Protein AF-A0AAW6QW49-F1 (afdb_monomer_lite)

Organism: NCBI:txid332186

pLDDT: mean 89.59, std 8.0, range [62.66, 97.56]

Structure (mmCIF, N/CA/C/O backbone):
data_AF-A0AAW6QW49-F1
#
_entry.id   AF-A0AAW6QW49-F1
#
loop_
_atom_site.group_PDB
_atom_site.id
_atom_site.type_symbol
_atom_site.label_atom_id
_atom_site.label_alt_id
_atom_site.label_comp_id
_atom_site.label_asym_id
_atom_site.label_entity_id
_atom_site.label_seq_id
_atom_site.pdbx_PDB_ins_code
_atom_site.Cartn_x
_atom_site.Cartn_y
_atom_site.Cartn_z
_atom_site.occupancy
_atom_site.B_iso_or_equiv
_atom_site.auth_seq_id
_atom_site.auth_comp_id
_atom_site.auth_asym_id
_atom_site.auth_atom_id
_atom_site.pdbx_PDB_model_num
ATOM 1 N N . MET A 1 1 ? -10.002 -11.684 16.684 1.00 64.94 1 MET A N 1
ATOM 2 C CA . MET A 1 1 ? -9.230 -12.384 15.604 1.00 64.94 1 MET A CA 1
ATOM 3 C C . MET A 1 1 ? -9.626 -12.005 14.163 1.00 64.94 1 MET A C 1
ATOM 5 O O . MET A 1 1 ? -8.749 -11.607 13.409 1.00 64.94 1 MET A O 1
ATOM 9 N N . LYS A 1 2 ? -10.907 -12.068 13.757 1.00 81.00 2 LYS A N 1
ATOM 10 C CA . LYS A 1 2 ? -11.344 -11.816 12.358 1.00 81.00 2 LYS A CA 1
ATOM 11 C C . LYS A 1 2 ? -10.889 -10.463 11.777 1.00 81.00 2 LYS A C 1
ATOM 13 O O . LYS A 1 2 ? -10.323 -10.415 10.695 1.00 81.00 2 LYS A O 1
ATOM 18 N N . PHE A 1 3 ? -11.032 -9.371 12.530 1.00 85.75 3 PHE A N 1
ATOM 19 C CA . PHE A 1 3 ? -10.637 -8.032 12.061 1.00 85.75 3 PHE A CA 1
ATOM 20 C C . PHE A 1 3 ? -9.123 -7.837 11.928 1.00 85.75 3 PHE A C 1
ATOM 22 O O . PHE A 1 3 ? -8.679 -7.006 11.148 1.00 85.75 3 PHE A O 1
ATOM 29 N N . LYS A 1 4 ? -8.318 -8.620 12.656 1.00 86.06 4 LYS A N 1
ATOM 30 C CA . LYS A 1 4 ? -6.857 -8.628 12.504 1.00 86.06 4 LYS A CA 1
ATOM 31 C C . LYS A 1 4 ? -6.442 -9.268 11.173 1.00 86.06 4 LYS A C 1
ATOM 33 O O . LYS A 1 4 ? -5.532 -8.762 10.527 1.00 86.06 4 LYS A O 1
ATOM 38 N N . LEU A 1 5 ? -7.154 -10.312 10.737 1.00 90.94 5 LEU A N 1
ATOM 39 C CA . LEU A 1 5 ? -6.952 -10.920 9.417 1.00 90.94 5 LEU A CA 1
ATOM 40 C C . LEU A 1 5 ? -7.294 -9.942 8.288 1.00 90.94 5 LEU A C 1
ATOM 42 O O . LEU A 1 5 ? -6.528 -9.839 7.342 1.00 90.94 5 LEU A O 1
ATOM 46 N N . ILE A 1 6 ? -8.381 -9.172 8.413 1.00 94.00 6 ILE A N 1
ATOM 47 C CA . ILE A 1 6 ? -8.762 -8.152 7.416 1.00 94.00 6 ILE A CA 1
ATOM 48 C C . ILE A 1 6 ? -7.653 -7.099 7.238 1.00 94.00 6 ILE A C 1
ATOM 50 O O . ILE A 1 6 ? -7.321 -6.726 6.114 1.00 94.00 6 ILE A O 1
ATOM 54 N N . VAL A 1 7 ? -7.025 -6.663 8.333 1.00 95.50 7 VAL A N 1
ATOM 55 C CA . VAL A 1 7 ? -5.883 -5.734 8.270 1.00 95.50 7 VAL A CA 1
ATOM 56 C C . VAL A 1 7 ? -4.688 -6.382 7.562 1.00 95.50 7 VAL A C 1
ATOM 58 O O . VAL A 1 7 ? -4.072 -5.752 6.711 1.00 95.50 7 VAL A O 1
ATOM 61 N N . GLY A 1 8 ? -4.392 -7.653 7.851 1.00 95.44 8 GLY A N 1
ATOM 62 C CA . GLY A 1 8 ? -3.335 -8.391 7.151 1.00 95.44 8 GLY A CA 1
ATOM 63 C C . GLY A 1 8 ? -3.600 -8.539 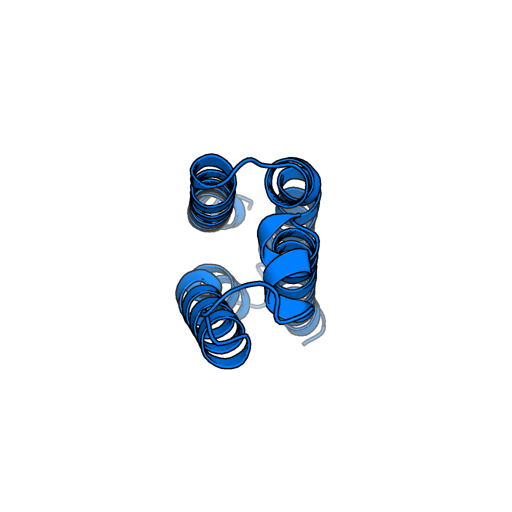5.649 1.00 95.44 8 GLY A C 1
ATOM 64 O O . GLY A 1 8 ? -2.728 -8.249 4.835 1.00 95.44 8 GLY A O 1
ATOM 65 N N . PHE A 1 9 ? -4.819 -8.924 5.264 1.00 96.25 9 PHE A N 1
ATOM 66 C CA . PHE A 1 9 ? -5.194 -9.072 3.856 1.00 96.25 9 PHE A CA 1
ATOM 67 C C . PHE A 1 9 ? -5.234 -7.740 3.107 1.00 96.25 9 PHE A C 1
ATOM 69 O O . PHE A 1 9 ? -4.840 -7.705 1.948 1.00 96.25 9 PHE A O 1
ATOM 76 N N . SER A 1 10 ? -5.652 -6.641 3.743 1.00 97.38 10 SER A N 1
ATOM 77 C CA . SER A 1 10 ? -5.601 -5.319 3.101 1.00 97.38 10 SER A CA 1
ATOM 78 C C . SER A 1 10 ? -4.171 -4.840 2.863 1.00 97.38 10 SER A C 1
ATOM 80 O O . SER A 1 10 ? -3.913 -4.251 1.816 1.00 97.38 10 SER A O 1
ATOM 82 N N . TYR A 1 11 ? -3.236 -5.134 3.774 1.00 97.38 11 TYR A N 1
ATOM 83 C CA . TYR A 1 11 ? -1.811 -4.881 3.549 1.00 97.38 11 TYR A CA 1
ATOM 84 C C . TYR A 1 11 ? -1.312 -5.664 2.333 1.00 97.38 11 TYR A C 1
ATOM 86 O O . TYR A 1 11 ? -0.834 -5.066 1.373 1.00 97.38 11 TYR A O 1
ATOM 94 N N . LEU A 1 12 ? -1.497 -6.989 2.335 1.00 96.81 12 LEU A N 1
ATOM 95 C CA . LEU A 1 12 ? -1.049 -7.848 1.236 1.00 96.81 12 LEU A CA 1
ATOM 96 C C . LEU A 1 12 ? -1.698 -7.464 -0.096 1.00 96.81 12 LEU A C 1
ATOM 98 O O . LEU A 1 12 ? -1.004 -7.356 -1.098 1.00 96.81 12 LEU A O 1
ATOM 102 N N . GLY A 1 13 ? -3.006 -7.202 -0.108 1.00 96.62 13 GLY A N 1
ATOM 103 C CA . GLY A 1 13 ? -3.728 -6.781 -1.307 1.00 96.62 13 GLY A CA 1
ATOM 104 C C . GLY A 1 13 ? -3.229 -5.443 -1.849 1.00 96.62 13 GLY A C 1
ATOM 105 O O . GLY A 1 13 ? -3.059 -5.295 -3.053 1.00 96.62 13 GLY A O 1
ATOM 106 N N . SER A 1 14 ? -2.922 -4.493 -0.966 1.00 96.75 14 SER A N 1
ATOM 107 C CA . SER A 1 14 ? -2.357 -3.200 -1.354 1.00 96.75 14 SER A CA 1
ATOM 108 C C . SER A 1 14 ? -0.951 -3.328 -1.938 1.00 96.75 14 SER A C 1
ATOM 110 O O . SER A 1 14 ? -0.651 -2.705 -2.953 1.00 96.75 14 SER A O 1
ATOM 112 N N . VAL A 1 15 ? -0.100 -4.158 -1.326 1.00 96.25 15 VAL A N 1
ATOM 113 C CA . VAL A 1 15 ? 1.233 -4.478 -1.856 1.00 96.25 15 VAL A CA 1
ATOM 114 C C . VAL A 1 15 ? 1.090 -5.138 -3.228 1.00 96.25 15 VAL A C 1
ATOM 116 O O . VAL A 1 15 ? 1.642 -4.653 -4.205 1.00 96.25 15 VAL A O 1
ATOM 119 N N . VAL A 1 16 ? 0.265 -6.174 -3.364 1.00 95.88 16 VAL A N 1
ATOM 120 C CA . VAL A 1 16 ? 0.066 -6.844 -4.658 1.00 95.88 16 VAL A CA 1
ATOM 121 C C . VAL A 1 16 ? -0.447 -5.878 -5.731 1.00 95.88 16 VAL A C 1
ATOM 123 O O . VAL A 1 16 ? 0.062 -5.912 -6.844 1.00 95.88 16 VAL A O 1
ATOM 126 N N . LEU A 1 17 ? -1.393 -4.987 -5.417 1.00 96.00 17 LEU A N 1
ATOM 127 C CA . LEU A 1 17 ? -1.926 -4.017 -6.382 1.00 96.00 17 LEU A CA 1
ATOM 128 C C . LEU A 1 17 ? -0.878 -3.002 -6.847 1.00 96.00 17 LEU A C 1
ATOM 130 O O . LEU A 1 17 ? -0.745 -2.773 -8.047 1.00 96.00 17 LEU A O 1
ATOM 134 N N . ILE A 1 18 ? -0.131 -2.399 -5.920 1.00 95.69 18 ILE A N 1
ATOM 135 C CA . ILE A 1 18 ? 0.898 -1.410 -6.268 1.00 95.69 18 ILE A CA 1
ATOM 136 C C . ILE A 1 18 ? 2.081 -2.07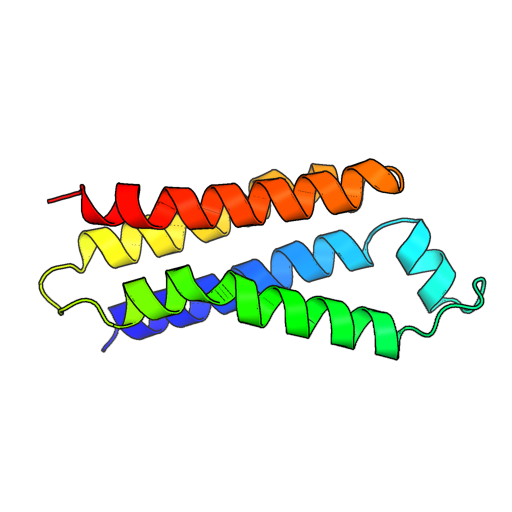9 -6.971 1.00 95.69 18 ILE A C 1
ATOM 138 O O . ILE A 1 18 ? 2.615 -1.522 -7.927 1.00 95.69 18 ILE A O 1
ATOM 142 N N . GLY A 1 19 ? 2.461 -3.282 -6.540 1.00 93.19 19 GLY A N 1
ATOM 143 C CA . GLY A 1 19 ? 3.467 -4.090 -7.217 1.00 93.19 19 GLY A CA 1
ATOM 144 C C . GLY A 1 19 ? 3.033 -4.418 -8.642 1.00 93.19 19 GLY A C 1
ATOM 145 O O . GLY A 1 19 ? 3.757 -4.112 -9.580 1.00 93.19 19 GLY A O 1
ATOM 146 N N . ALA A 1 20 ? 1.823 -4.950 -8.830 1.00 92.94 20 ALA A N 1
ATOM 147 C CA . ALA A 1 20 ? 1.279 -5.236 -10.156 1.00 92.94 20 ALA A CA 1
ATOM 148 C C . ALA A 1 20 ? 1.254 -3.986 -11.050 1.00 92.94 20 ALA A C 1
ATOM 150 O O . ALA A 1 20 ? 1.649 -4.067 -12.209 1.00 92.94 20 ALA A O 1
ATOM 151 N N . ALA A 1 21 ? 0.872 -2.826 -10.504 1.00 93.06 21 ALA A N 1
ATOM 152 C CA . ALA A 1 21 ? 0.924 -1.566 -11.236 1.00 93.06 21 ALA A CA 1
ATOM 153 C C . ALA A 1 21 ? 2.357 -1.222 -11.673 1.00 93.06 21 ALA A C 1
ATOM 155 O O . ALA A 1 21 ? 2.580 -0.958 -12.851 1.00 93.06 21 ALA A O 1
ATOM 156 N N . LEU A 1 22 ? 3.332 -1.294 -10.760 1.00 91.19 22 LEU A N 1
ATOM 157 C CA . LEU A 1 22 ? 4.743 -1.037 -11.057 1.00 91.19 22 LEU A CA 1
ATOM 158 C C . LEU A 1 22 ? 5.277 -1.982 -12.145 1.00 91.19 22 LEU A C 1
ATOM 160 O O . LEU A 1 22 ? 5.830 -1.519 -13.138 1.00 91.19 22 LEU A O 1
ATOM 164 N N . PHE A 1 23 ? 5.058 -3.291 -12.003 1.00 89.31 23 PHE A N 1
ATOM 165 C CA . PHE A 1 23 ? 5.524 -4.300 -12.963 1.00 89.31 23 PHE A CA 1
ATOM 166 C C . PHE A 1 23 ? 4.768 -4.283 -14.300 1.00 89.31 23 PHE A C 1
ATOM 168 O O . PHE A 1 23 ? 5.235 -4.880 -15.263 1.00 89.31 23 PHE A O 1
ATOM 175 N N . SER A 1 24 ? 3.633 -3.584 -14.383 1.00 88.44 24 SER A N 1
ATOM 176 C CA . SER A 1 24 ? 2.913 -3.363 -15.644 1.00 88.44 24 SER A CA 1
ATOM 177 C C . SER A 1 24 ? 3.404 -2.149 -16.440 1.00 88.44 24 SER A C 1
ATOM 179 O O . SER A 1 24 ? 2.931 -1.923 -17.552 1.00 88.44 24 SER A O 1
ATOM 181 N N . THR A 1 25 ? 4.341 -1.367 -15.894 1.00 87.19 25 THR A N 1
ATOM 182 C CA . THR A 1 25 ? 4.873 -0.185 -16.585 1.00 87.19 25 THR A CA 1
ATOM 183 C C . THR A 1 25 ? 5.733 -0.576 -17.794 1.00 87.19 25 THR A C 1
ATOM 185 O O . THR A 1 25 ? 6.408 -1.609 -17.755 1.00 87.19 25 THR A O 1
ATOM 188 N N . PRO A 1 26 ? 5.774 0.250 -18.861 1.00 81.19 26 PRO A N 1
ATOM 189 C CA . PRO A 1 26 ? 6.563 -0.046 -20.060 1.00 81.19 26 PRO A CA 1
ATOM 190 C C . PRO A 1 26 ? 8.046 -0.285 -19.763 1.00 81.19 26 PRO A C 1
ATOM 192 O O . PRO A 1 26 ? 8.635 -1.217 -20.301 1.00 81.19 26 PRO A O 1
ATOM 195 N N . TYR A 1 27 ? 8.619 0.511 -18.857 1.00 78.44 27 TYR A N 1
ATOM 196 C CA . TYR A 1 27 ? 10.005 0.372 -18.414 1.00 78.44 27 TYR A CA 1
ATOM 197 C C . TYR A 1 27 ? 10.271 -0.996 -17.770 1.00 78.44 27 TYR A C 1
ATOM 199 O O . TYR A 1 27 ? 11.211 -1.697 -18.140 1.00 78.44 27 TYR A O 1
ATOM 207 N N . MET A 1 28 ? 9.401 -1.420 -16.847 1.00 81.56 28 MET A N 1
ATOM 208 C CA . MET A 1 28 ? 9.553 -2.708 -16.166 1.00 81.56 28 MET A CA 1
ATOM 209 C C . MET A 1 28 ? 9.379 -3.889 -17.110 1.00 81.56 28 MET A C 1
ATOM 211 O O . MET A 1 28 ? 10.083 -4.886 -16.974 1.00 81.56 28 MET A O 1
ATOM 215 N N . LEU A 1 29 ? 8.472 -3.785 -18.079 1.00 81.44 29 LEU A N 1
ATOM 216 C CA . LEU A 1 29 ? 8.286 -4.823 -19.089 1.00 81.44 29 LEU A CA 1
ATOM 217 C C . LEU A 1 29 ? 9.532 -4.978 -19.974 1.00 81.44 29 LEU A C 1
ATOM 219 O O . LEU A 1 29 ? 9.952 -6.105 -20.222 1.00 81.44 29 LEU A O 1
ATOM 223 N N . GLN A 1 30 ? 10.165 -3.873 -20.380 1.00 79.69 30 GLN A N 1
ATOM 224 C CA . GLN A 1 30 ? 11.439 -3.902 -21.113 1.00 79.69 30 GLN A CA 1
ATOM 225 C C . GLN A 1 30 ? 12.560 -4.526 -20.270 1.00 79.69 30 GLN A C 1
ATOM 227 O O . GLN A 1 30 ? 13.305 -5.382 -20.750 1.00 79.69 30 GLN A O 1
ATOM 232 N N . SER A 1 31 ? 12.638 -4.167 -18.986 1.00 78.81 31 SER A N 1
ATOM 233 C CA . SER A 1 31 ? 13.624 -4.739 -18.066 1.00 78.81 31 SER A CA 1
ATOM 234 C C . SER A 1 31 ? 13.447 -6.245 -17.862 1.00 78.81 31 SER A C 1
ATOM 236 O O . SER A 1 31 ? 14.409 -7.008 -17.955 1.00 78.81 31 SER A O 1
ATOM 238 N N . LEU A 1 32 ? 12.206 -6.706 -17.690 1.00 74.19 32 LEU A N 1
ATOM 239 C CA . LEU A 1 32 ? 11.883 -8.128 -17.554 1.00 74.19 32 LEU A CA 1
ATOM 240 C C . LEU A 1 32 ? 12.173 -8.941 -18.822 1.00 74.19 32 LEU A C 1
ATOM 242 O O . LEU A 1 32 ? 12.493 -10.125 -18.720 1.00 74.19 32 LEU A O 1
ATOM 246 N N . HIS A 1 33 ? 12.088 -8.327 -20.003 1.00 79.62 33 HIS A N 1
ATOM 247 C CA . HIS A 1 33 ? 12.475 -8.952 -21.270 1.00 79.62 33 HIS A CA 1
ATOM 248 C C . HIS A 1 33 ? 13.995 -8.947 -21.516 1.00 79.62 33 HIS A C 1
ATOM 250 O O . HIS A 1 33 ? 14.447 -9.471 -22.532 1.00 79.62 33 HIS A O 1
ATOM 256 N N . GLY A 1 34 ? 14.793 -8.405 -20.587 1.00 72.62 34 GLY A N 1
ATOM 257 C CA . GLY A 1 34 ? 16.251 -8.344 -20.703 1.00 72.62 34 GLY A CA 1
ATOM 258 C C . GLY A 1 34 ? 16.746 -7.258 -21.658 1.00 72.62 34 GLY A C 1
ATOM 259 O O . GLY A 1 34 ? 17.897 -7.300 -22.087 1.00 72.62 34 GLY A O 1
ATOM 260 N N . GLU A 1 35 ? 15.895 -6.286 -21.996 1.00 71.75 35 GLU A N 1
ATOM 261 C CA . GLU A 1 35 ? 16.241 -5.171 -22.886 1.00 71.75 35 GLU A CA 1
ATOM 262 C C . GLU A 1 35 ? 16.971 -4.037 -22.140 1.00 71.75 35 GLU A C 1
ATOM 264 O O . GLU A 1 35 ? 17.497 -3.117 -22.766 1.00 71.75 35 GLU A O 1
ATOM 269 N N . THR A 1 36 ? 17.052 -4.109 -20.804 1.00 71.44 36 THR A N 1
ATOM 270 C CA . THR A 1 36 ? 17.758 -3.139 -19.950 1.00 71.44 36 THR A CA 1
ATOM 271 C C . THR A 1 36 ? 18.833 -3.808 -19.092 1.00 71.44 36 THR A C 1
ATOM 273 O O . THR A 1 36 ? 18.716 -4.982 -18.756 1.00 71.44 36 THR A O 1
ATOM 276 N N . VAL A 1 37 ? 19.840 -3.036 -18.669 1.00 62.66 37 VAL A N 1
ATOM 277 C CA . VAL A 1 37 ? 20.971 -3.507 -17.840 1.00 62.66 37 VAL A CA 1
ATOM 278 C C . VAL A 1 37 ? 20.583 -3.744 -16.367 1.00 62.66 37 VAL A C 1
ATOM 280 O O . VAL A 1 37 ? 21.320 -4.404 -15.639 1.00 62.66 37 VAL A O 1
ATOM 283 N N . GLU A 1 38 ? 19.442 -3.224 -15.906 1.00 67.88 38 GLU A N 1
ATOM 284 C CA . GLU A 1 38 ? 19.028 -3.342 -14.502 1.00 67.88 38 GLU A CA 1
ATOM 285 C C . GLU A 1 38 ? 18.591 -4.763 -14.125 1.00 67.88 38 GLU A C 1
ATOM 287 O O . GLU A 1 38 ? 17.900 -5.442 -14.882 1.00 67.88 38 GLU A O 1
ATOM 292 N N . SER A 1 39 ? 18.980 -5.204 -12.924 1.00 76.06 39 SER A N 1
ATOM 293 C CA . SER A 1 39 ? 18.641 -6.525 -12.392 1.00 76.06 39 SER A CA 1
ATOM 294 C C . SER A 1 39 ? 17.198 -6.552 -11.868 1.00 76.06 39 SER A C 1
ATOM 296 O O . SER A 1 39 ? 16.906 -5.893 -10.864 1.00 76.06 39 SER A O 1
ATOM 298 N N . PRO A 1 40 ? 16.296 -7.384 -12.430 1.00 74.75 40 PRO A N 1
ATOM 299 C CA . PRO A 1 40 ? 14.920 -7.505 -11.940 1.00 74.75 40 PRO A CA 1
ATOM 300 C C . PRO A 1 40 ? 14.839 -7.895 -10.457 1.00 74.75 40 PRO A C 1
ATOM 302 O O . PRO A 1 40 ? 13.901 -7.524 -9.749 1.00 74.75 40 PRO A O 1
ATOM 305 N N . VAL A 1 41 ? 15.846 -8.624 -9.964 1.00 82.06 41 VAL A N 1
ATOM 306 C CA . VAL A 1 41 ? 15.944 -9.048 -8.562 1.00 82.06 41 VAL A CA 1
ATOM 307 C C . VAL A 1 41 ? 16.164 -7.852 -7.637 1.00 82.06 41 VAL A C 1
ATOM 309 O O . VAL A 1 41 ? 15.514 -7.765 -6.596 1.00 82.06 41 VAL A O 1
ATOM 312 N N . GLU A 1 42 ? 17.033 -6.913 -8.015 1.00 82.31 42 GLU A N 1
ATOM 313 C CA . GLU A 1 42 ? 17.296 -5.702 -7.227 1.00 82.31 42 GLU A CA 1
ATOM 314 C C . GLU A 1 42 ? 16.053 -4.812 -7.149 1.00 82.31 42 GLU A C 1
ATOM 316 O O . GLU A 1 42 ? 15.749 -4.249 -6.094 1.00 82.31 42 GLU A O 1
ATOM 321 N N . MET A 1 43 ? 15.278 -4.755 -8.233 1.00 81.44 43 MET A N 1
ATOM 322 C CA . MET A 1 43 ? 14.026 -4.004 -8.283 1.00 81.44 43 MET A CA 1
ATOM 323 C C . MET A 1 43 ? 12.949 -4.613 -7.384 1.00 81.44 43 MET A C 1
ATOM 325 O O . MET A 1 43 ? 12.340 -3.903 -6.581 1.00 81.44 43 MET A O 1
ATOM 329 N N . ILE A 1 44 ? 12.740 -5.933 -7.467 1.00 86.75 44 ILE A N 1
ATOM 330 C CA . ILE A 1 44 ? 11.807 -6.655 -6.589 1.00 86.75 44 ILE A CA 1
ATOM 331 C C . ILE A 1 44 ? 12.219 -6.475 -5.124 1.00 86.75 44 ILE A C 1
ATOM 333 O O . ILE A 1 44 ? 11.376 -6.168 -4.281 1.00 86.75 44 ILE A O 1
ATOM 337 N N . ALA A 1 45 ? 13.508 -6.628 -4.813 1.00 87.88 45 ALA A N 1
ATOM 338 C CA . ALA A 1 45 ? 14.020 -6.471 -3.456 1.00 87.88 45 ALA A CA 1
ATOM 339 C C . ALA A 1 45 ? 13.795 -5.047 -2.923 1.00 87.88 45 ALA A C 1
ATOM 341 O O . ALA A 1 45 ? 13.290 -4.878 -1.810 1.00 87.88 45 ALA A O 1
ATOM 342 N N . SER A 1 46 ? 14.091 -4.028 -3.732 1.00 87.25 46 SER A N 1
ATOM 343 C CA . SER A 1 46 ? 13.880 -2.618 -3.379 1.00 87.25 46 SER A CA 1
ATOM 344 C C . SER A 1 46 ? 12.401 -2.309 -3.150 1.00 87.25 46 SER A C 1
ATOM 346 O O . SER A 1 46 ? 12.045 -1.663 -2.162 1.00 87.25 46 SER A O 1
ATOM 348 N N . TYR A 1 47 ? 11.526 -2.832 -4.012 1.00 90.50 47 TYR A N 1
ATOM 349 C CA . TYR A 1 47 ? 10.082 -2.703 -3.868 1.00 90.50 47 TYR A CA 1
ATOM 350 C C . TYR A 1 47 ? 9.573 -3.334 -2.564 1.00 90.50 47 TYR A C 1
ATOM 352 O O . TYR A 1 47 ? 8.849 -2.688 -1.805 1.00 90.50 47 TYR A O 1
ATOM 360 N N . LEU A 1 48 ? 9.977 -4.572 -2.266 1.00 91.81 48 LEU A N 1
ATOM 361 C CA . LEU A 1 48 ? 9.570 -5.272 -1.045 1.00 91.81 48 LEU A CA 1
ATOM 362 C C . LEU A 1 48 ? 10.093 -4.576 0.214 1.00 91.81 48 LEU A C 1
ATOM 364 O O . LEU A 1 48 ? 9.370 -4.475 1.207 1.00 91.81 48 LEU A O 1
ATOM 368 N N . MET A 1 49 ? 11.321 -4.057 0.169 1.00 92.25 49 MET A N 1
ATOM 369 C CA . MET A 1 49 ? 11.896 -3.283 1.264 1.00 92.25 49 MET A CA 1
ATOM 370 C C . MET A 1 49 ? 11.087 -2.004 1.513 1.00 92.25 49 MET A C 1
ATOM 372 O O . MET A 1 49 ? 10.702 -1.729 2.650 1.00 92.25 49 MET A O 1
ATOM 376 N N . PHE A 1 50 ? 10.755 -1.255 0.458 1.00 89.81 50 PHE A N 1
ATOM 377 C CA . PHE A 1 50 ? 9.912 -0.064 0.569 1.00 89.81 50 PHE A CA 1
ATOM 378 C C . PHE A 1 50 ? 8.514 -0.402 1.107 1.00 89.81 50 PHE A C 1
ATOM 380 O O . PHE A 1 50 ? 8.038 0.240 2.045 1.00 89.81 50 PHE A O 1
ATOM 387 N N . ALA A 1 51 ? 7.883 -1.456 0.583 1.00 91.38 51 ALA A N 1
ATOM 388 C CA . ALA A 1 51 ? 6.579 -1.932 1.036 1.00 91.38 51 ALA A CA 1
ATOM 389 C C . ALA A 1 51 ? 6.580 -2.283 2.534 1.00 91.38 51 ALA A C 1
ATOM 391 O O . ALA A 1 51 ? 5.643 -1.925 3.249 1.00 91.38 51 ALA A O 1
ATOM 392 N N . PHE A 1 52 ? 7.653 -2.912 3.024 1.00 92.31 52 PHE A N 1
ATOM 393 C CA . PHE A 1 52 ? 7.826 -3.228 4.440 1.00 92.31 52 PHE A CA 1
ATOM 394 C C . PHE A 1 52 ? 7.865 -1.968 5.316 1.00 92.31 52 PHE A C 1
ATOM 396 O O . PHE A 1 52 ? 7.116 -1.879 6.292 1.00 92.31 52 PHE A O 1
ATOM 403 N N . PHE A 1 53 ? 8.674 -0.965 4.955 1.00 90.75 53 PHE A N 1
ATOM 404 C CA . PHE A 1 53 ? 8.751 0.295 5.707 1.00 90.75 53 PHE A CA 1
ATOM 405 C C . PHE A 1 53 ? 7.432 1.079 5.663 1.00 90.75 53 PHE A C 1
ATOM 407 O O . PHE A 1 53 ? 6.955 1.564 6.694 1.00 90.75 53 PHE A O 1
ATOM 414 N N . CYS A 1 54 ? 6.783 1.136 4.499 1.00 92.12 54 CYS A N 1
ATOM 415 C CA . CYS A 1 54 ? 5.467 1.754 4.337 1.00 92.12 54 CYS A CA 1
ATOM 416 C C . CYS A 1 54 ? 4.329 0.948 4.987 1.00 92.12 54 CYS A C 1
ATOM 418 O O . CYS A 1 54 ? 3.223 1.467 5.129 1.00 92.12 54 CYS A O 1
ATOM 420 N N . GLY A 1 55 ? 4.585 -0.286 5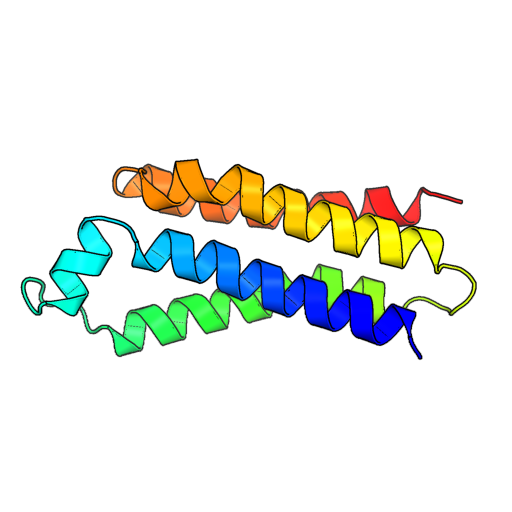.431 1.00 93.00 55 GLY A N 1
ATOM 421 C CA . GLY A 1 55 ? 3.636 -1.144 6.140 1.00 93.00 55 GLY A CA 1
ATOM 422 C C . GLY A 1 55 ? 3.357 -0.728 7.590 1.00 93.00 55 GLY A C 1
ATOM 423 O O . GLY A 1 55 ? 2.429 -1.255 8.214 1.00 93.00 55 GLY A O 1
ATOM 424 N N . LEU A 1 56 ? 4.112 0.230 8.145 1.00 95.12 56 LEU A N 1
ATOM 425 C CA . LEU A 1 56 ? 3.982 0.662 9.542 1.00 95.12 56 LEU A CA 1
ATOM 426 C C . LEU A 1 56 ? 2.537 1.050 9.944 1.00 95.12 56 LEU A C 1
ATOM 428 O O . LEU A 1 56 ? 2.082 0.585 10.992 1.00 95.12 56 LEU A O 1
ATOM 432 N N . PRO A 1 57 ? 1.761 1.812 9.147 1.00 95.81 57 PRO A N 1
ATOM 433 C CA . PRO A 1 57 ? 0.359 2.112 9.445 1.00 95.81 57 PRO A CA 1
ATOM 434 C C . PRO A 1 57 ? -0.527 0.869 9.629 1.00 95.81 57 PRO A C 1
ATOM 436 O O . PRO A 1 57 ? -1.316 0.822 10.576 1.00 95.81 57 PRO A O 1
ATOM 439 N N . TRP A 1 58 ? -0.362 -0.174 8.804 1.00 96.56 58 TRP A N 1
ATOM 440 C CA . TRP A 1 58 ? -1.090 -1.438 8.978 1.00 96.56 58 TRP A CA 1
ATOM 441 C C . TRP A 1 58 ? -0.692 -2.141 10.270 1.00 96.56 58 TRP A C 1
ATOM 443 O O . TRP A 1 58 ? -1.568 -2.620 10.992 1.00 96.56 58 TRP A O 1
ATOM 453 N N . LEU A 1 59 ? 0.600 -2.159 10.613 1.00 95.88 59 LEU A N 1
ATOM 454 C CA . LEU A 1 59 ? 1.068 -2.727 11.879 1.00 95.88 59 LEU A CA 1
ATOM 455 C C . LEU A 1 59 ? 0.453 -1.996 13.084 1.00 95.88 59 LEU A C 1
ATOM 457 O O . LEU A 1 59 ? 0.031 -2.631 14.054 1.00 95.88 59 LEU A O 1
ATOM 461 N N . LEU A 1 60 ? 0.367 -0.665 13.024 1.00 94.94 60 LEU A N 1
ATOM 462 C CA . LEU A 1 60 ? -0.235 0.146 14.081 1.00 94.94 60 LEU A CA 1
ATOM 463 C C . LEU A 1 60 ? -1.749 -0.091 14.200 1.00 94.94 60 LEU A C 1
ATOM 465 O O . LEU A 1 60 ? -2.252 -0.229 15.316 1.00 94.94 60 LEU A O 1
ATOM 469 N N . ILE A 1 61 ? -2.474 -0.194 13.081 1.00 94.62 61 ILE A N 1
ATOM 470 C CA . ILE A 1 61 ? -3.909 -0.538 13.060 1.00 94.62 61 ILE A CA 1
ATOM 471 C C . ILE A 1 61 ? -4.148 -1.957 13.582 1.00 94.62 61 ILE A C 1
ATOM 473 O O . ILE A 1 61 ? -5.073 -2.188 14.365 1.00 94.62 61 ILE A O 1
ATOM 477 N N . TYR A 1 62 ? -3.302 -2.910 13.195 1.00 93.81 62 TYR A N 1
ATOM 478 C CA . TYR A 1 62 ? -3.383 -4.304 13.626 1.00 93.81 62 TYR A CA 1
ATOM 479 C C . TYR A 1 62 ? -3.301 -4.434 15.154 1.00 93.81 62 TYR A C 1
ATOM 481 O O . TYR A 1 62 ? -4.054 -5.206 15.763 1.00 93.81 62 TYR A O 1
ATOM 489 N N . LYS A 1 63 ? -2.420 -3.636 15.775 1.00 94.06 63 LYS A N 1
ATOM 490 C CA . LYS A 1 63 ? -2.193 -3.593 17.226 1.00 94.06 63 LYS A CA 1
ATOM 491 C C . LYS A 1 63 ? -3.303 -2.892 18.019 1.00 94.06 63 LYS A C 1
ATOM 493 O O . LYS A 1 63 ? -3.291 -2.980 19.244 1.00 94.06 63 LYS A O 1
ATOM 498 N N . LEU A 1 64 ? -4.270 -2.231 17.374 1.00 91.88 64 LEU A N 1
ATOM 499 C CA . LEU A 1 64 ? -5.377 -1.592 18.092 1.00 91.88 64 LEU A CA 1
ATOM 500 C C . LEU A 1 64 ? -6.241 -2.605 18.868 1.00 91.88 64 LEU A C 1
ATOM 502 O O . LEU A 1 64 ? -6.380 -3.758 18.436 1.00 91.88 64 LEU A O 1
ATOM 506 N N . PRO A 1 65 ? -6.874 -2.181 19.979 1.00 90.19 65 PRO A N 1
ATOM 507 C CA . PRO A 1 65 ? -7.778 -3.023 20.762 1.00 90.19 65 PRO A CA 1
ATOM 508 C C . PRO A 1 65 ? -9.002 -3.494 19.956 1.00 90.19 65 PRO A C 1
ATOM 510 O O . PRO A 1 65 ? -9.321 -2.966 18.887 1.00 90.19 65 PRO A O 1
ATOM 513 N N . GLU A 1 66 ? -9.684 -4.537 20.440 1.00 85.56 66 GLU A N 1
ATOM 514 C CA . GLU A 1 66 ? -10.825 -5.146 19.731 1.00 85.56 66 GLU A CA 1
ATOM 515 C C . GLU A 1 66 ? -12.087 -4.273 19.720 1.00 85.56 66 GLU A C 1
ATOM 517 O O . GLU A 1 66 ? -12.922 -4.431 18.842 1.00 85.56 66 GLU A O 1
ATOM 522 N N . ASN A 1 67 ? -12.216 -3.293 20.613 1.00 87.00 67 ASN A N 1
ATOM 523 C CA . ASN A 1 67 ? -13.325 -2.333 20.569 1.00 87.00 67 ASN A CA 1
ATOM 524 C C . ASN A 1 67 ? -13.225 -1.336 19.392 1.00 87.00 67 ASN A C 1
ATOM 526 O O . ASN A 1 67 ? -14.188 -0.634 19.107 1.00 87.00 67 ASN A O 1
ATOM 530 N N . LYS A 1 68 ? -12.094 -1.291 18.673 1.00 89.50 68 LYS A N 1
ATOM 531 C CA . LYS A 1 68 ? -11.852 -0.402 17.522 1.00 89.50 68 LYS A CA 1
ATOM 532 C C . LYS A 1 68 ? -12.014 -1.106 16.169 1.00 89.50 68 LYS A C 1
ATOM 534 O O . LYS A 1 68 ? -11.263 -0.857 15.227 1.00 89.50 68 LYS A O 1
ATOM 539 N N . ASN A 1 69 ? -13.000 -1.999 16.057 1.00 91.00 69 ASN A N 1
ATOM 540 C CA . ASN A 1 69 ? -13.245 -2.765 14.828 1.00 91.00 69 ASN A CA 1
ATOM 541 C C . ASN A 1 69 ? -13.622 -1.874 13.638 1.00 91.00 69 ASN A C 1
ATOM 543 O O . ASN A 1 69 ? -13.109 -2.100 12.547 1.00 91.00 69 ASN A O 1
ATOM 547 N N . ILE A 1 70 ? -14.438 -0.836 13.848 1.00 92.19 70 ILE A N 1
ATOM 548 C CA . ILE A 1 70 ? -14.832 0.104 12.785 1.00 92.19 70 ILE A CA 1
ATOM 549 C C . ILE A 1 70 ? -13.596 0.784 12.188 1.00 92.19 70 ILE A C 1
ATOM 551 O O . ILE A 1 70 ? -13.429 0.775 10.973 1.00 92.19 70 ILE A O 1
ATOM 555 N N . CYS A 1 71 ? -12.671 1.267 13.025 1.00 92.75 71 CYS A N 1
ATOM 556 C CA . CYS A 1 71 ? -11.407 1.855 12.574 1.00 92.75 71 CYS A CA 1
ATOM 557 C C . CYS A 1 71 ? -10.586 0.878 11.722 1.00 92.75 71 CYS A C 1
ATOM 559 O O . CYS A 1 71 ? -10.048 1.263 10.687 1.00 92.75 71 CYS A O 1
ATOM 561 N N . LYS A 1 72 ? -10.498 -0.394 12.141 1.00 94.56 72 LYS A N 1
ATOM 562 C CA . LYS A 1 72 ? -9.766 -1.435 11.401 1.00 94.56 72 LYS A CA 1
ATOM 563 C C . LYS A 1 72 ? -10.394 -1.702 10.040 1.00 94.56 72 LYS A C 1
ATOM 565 O O . LYS A 1 72 ? -9.665 -1.777 9.056 1.00 94.56 72 LYS A O 1
ATOM 570 N N . ILE A 1 73 ? -11.719 -1.837 9.979 1.00 94.44 73 ILE A N 1
ATOM 571 C CA . ILE A 1 73 ? -12.450 -2.070 8.727 1.00 94.44 73 ILE A CA 1
ATOM 572 C C . ILE A 1 73 ? -12.287 -0.866 7.803 1.00 94.44 73 ILE A C 1
ATOM 574 O O . ILE A 1 73 ? -11.877 -1.040 6.661 1.00 94.44 73 ILE A O 1
ATOM 578 N N . PHE A 1 74 ? -12.544 0.342 8.307 1.00 95.75 74 PHE A N 1
ATOM 579 C CA . PHE A 1 74 ? -12.448 1.572 7.527 1.00 95.75 74 PHE A CA 1
ATOM 580 C C . PHE A 1 74 ? -11.051 1.752 6.928 1.00 95.75 74 PHE A C 1
ATOM 582 O O . PHE A 1 74 ? -10.926 1.958 5.722 1.00 95.75 74 PHE A O 1
ATOM 589 N N . PHE A 1 75 ? -10.001 1.591 7.740 1.00 96.88 75 PHE A N 1
ATOM 590 C CA . PHE A 1 75 ? -8.622 1.651 7.262 1.00 96.88 75 PHE A CA 1
ATOM 591 C C . PHE A 1 75 ? -8.343 0.575 6.203 1.00 96.88 75 PHE A C 1
ATOM 593 O O . PHE A 1 75 ? -7.776 0.860 5.150 1.00 96.88 75 PHE A O 1
ATOM 600 N N . SER A 1 76 ? -8.765 -0.666 6.459 1.00 96.88 76 SER A N 1
ATOM 601 C CA . SER A 1 76 ? -8.496 -1.801 5.566 1.00 96.88 76 SER A CA 1
ATOM 602 C C . SER A 1 76 ? -9.188 -1.650 4.211 1.00 96.88 76 SER A C 1
ATOM 604 O O . SER A 1 76 ? -8.579 -1.915 3.183 1.00 96.88 76 SER A O 1
ATOM 606 N N . VAL A 1 77 ? -10.443 -1.196 4.189 1.00 96.75 77 VAL A N 1
ATOM 607 C CA . VAL A 1 77 ? -11.188 -0.970 2.942 1.00 96.75 77 VAL A CA 1
ATOM 608 C C . VAL A 1 77 ? -10.614 0.229 2.192 1.00 96.75 77 VAL A C 1
ATOM 610 O O . VAL A 1 77 ? -10.305 0.127 1.008 1.00 96.75 77 VAL A O 1
ATOM 613 N N . THR A 1 78 ? -10.414 1.353 2.884 1.00 97.31 78 THR A N 1
ATOM 614 C CA . THR A 1 78 ? -9.944 2.592 2.250 1.00 97.31 78 THR A CA 1
ATOM 615 C C . THR A 1 78 ? -8.522 2.454 1.713 1.00 97.31 78 THR A C 1
ATOM 617 O O . THR A 1 78 ? -8.227 2.982 0.649 1.00 97.31 78 THR A O 1
ATOM 620 N N . SER A 1 79 ? -7.648 1.707 2.391 1.00 97.12 79 SER A N 1
ATOM 621 C CA . SER A 1 79 ? -6.282 1.475 1.905 1.00 97.12 79 SER A CA 1
ATOM 622 C C . SER A 1 79 ? -6.245 0.700 0.585 1.00 97.12 79 SER A C 1
ATOM 624 O O . SER A 1 79 ? -5.550 1.114 -0.339 1.00 97.12 79 SER A O 1
ATOM 626 N N . VAL A 1 80 ? -7.061 -0.351 0.447 1.00 97.50 80 VAL A N 1
ATOM 627 C CA . VAL A 1 80 ? -7.178 -1.105 -0.813 1.00 97.50 80 VAL A CA 1
ATOM 628 C C . VAL A 1 80 ? -7.800 -0.247 -1.917 1.00 97.50 80 VAL A C 1
ATOM 630 O O . VAL A 1 80 ? -7.341 -0.289 -3.056 1.00 97.50 80 VAL A O 1
ATOM 633 N N . LEU A 1 81 ? -8.809 0.571 -1.593 1.00 97.56 81 LEU A N 1
ATOM 634 C CA . LEU A 1 81 ? -9.393 1.512 -2.554 1.00 97.56 81 LEU A CA 1
ATOM 635 C C . LEU A 1 81 ? -8.371 2.549 -3.027 1.00 97.56 81 LEU A C 1
ATOM 637 O O . LEU A 1 81 ? -8.294 2.815 -4.222 1.00 97.56 81 LEU A O 1
ATOM 641 N N . LEU A 1 82 ? -7.550 3.092 -2.126 1.00 97.19 82 LEU A N 1
ATOM 642 C CA . LEU A 1 82 ? -6.447 3.977 -2.501 1.00 97.19 82 LEU A CA 1
ATOM 643 C C . LEU A 1 82 ? -5.453 3.252 -3.412 1.00 97.19 82 LEU A C 1
ATOM 645 O O . LEU A 1 82 ? -5.086 3.801 -4.445 1.00 97.19 82 LEU A O 1
ATOM 649 N N . ALA A 1 83 ? -5.074 2.010 -3.103 1.00 97.00 83 ALA A N 1
ATOM 650 C CA . ALA A 1 83 ? -4.187 1.241 -3.973 1.00 97.00 83 ALA A CA 1
ATOM 651 C C . ALA A 1 83 ? -4.782 1.067 -5.384 1.00 97.00 83 ALA A C 1
ATOM 653 O O . ALA A 1 83 ? -4.088 1.262 -6.380 1.00 97.00 83 ALA A O 1
ATOM 654 N N . ALA A 1 84 ? -6.085 0.786 -5.480 1.00 96.62 84 ALA A N 1
ATOM 655 C CA . ALA A 1 84 ? -6.792 0.699 -6.756 1.00 96.62 84 ALA A CA 1
ATOM 656 C C . ALA A 1 84 ? -6.853 2.047 -7.504 1.00 96.62 84 ALA A C 1
ATOM 658 O O . ALA A 1 84 ? -6.700 2.075 -8.725 1.00 96.62 84 ALA A O 1
ATOM 659 N N . LEU A 1 85 ? -7.035 3.167 -6.794 1.00 97.00 85 LEU A N 1
ATOM 660 C CA . LEU A 1 85 ? -7.029 4.513 -7.382 1.00 97.00 85 LEU A CA 1
ATOM 661 C C . LEU A 1 85 ? -5.656 4.883 -7.958 1.00 97.00 85 LEU A C 1
ATOM 663 O O . LEU A 1 85 ? -5.580 5.444 -9.050 1.00 97.00 85 LEU A O 1
ATOM 667 N N . PHE A 1 86 ? -4.578 4.532 -7.254 1.00 96.06 86 PHE A N 1
ATOM 668 C CA . PHE A 1 86 ? -3.206 4.794 -7.692 1.00 96.06 86 PHE A CA 1
ATOM 669 C C . PHE A 1 86 ? -2.676 3.767 -8.706 1.00 96.06 86 PHE A C 1
ATOM 671 O O . PHE A 1 86 ? -1.665 4.036 -9.350 1.00 96.06 86 PHE A O 1
ATOM 678 N N . TYR A 1 87 ? -3.376 2.649 -8.938 1.00 95.75 87 TYR A N 1
ATOM 679 C CA . TYR A 1 87 ? -2.974 1.634 -9.918 1.00 95.75 87 TYR A CA 1
ATOM 680 C C . TYR A 1 87 ? -2.759 2.227 -11.316 1.00 95.75 87 TYR A C 1
ATOM 682 O O . TYR A 1 87 ? -1.683 2.089 -11.888 1.00 95.75 87 TYR A O 1
ATOM 690 N N . LYS A 1 88 ? -3.770 2.907 -11.877 1.00 92.62 88 LYS A N 1
ATOM 691 C CA . LYS A 1 88 ? -3.702 3.439 -13.252 1.00 92.62 88 LYS A CA 1
ATOM 692 C C . LYS A 1 88 ? -2.614 4.510 -13.431 1.00 92.62 88 LYS A C 1
ATOM 694 O O . LYS A 1 88 ? -1.877 4.405 -14.410 1.00 92.62 88 LYS A O 1
ATOM 699 N N . PRO A 1 89 ? -2.491 5.518 -12.542 1.00 91.81 89 PRO A N 1
ATOM 700 C CA . PRO A 1 89 ? -1.410 6.500 -12.613 1.00 91.81 89 PRO A CA 1
ATOM 701 C C . PRO A 1 89 ? -0.006 5.893 -12.555 1.00 91.81 89 PRO A C 1
ATOM 703 O O . PRO A 1 89 ? 0.896 6.413 -13.198 1.00 91.81 89 PRO A O 1
ATOM 706 N N . ILE A 1 90 ? 0.178 4.802 -11.802 1.00 92.69 90 ILE A N 1
ATOM 707 C CA . ILE A 1 90 ? 1.458 4.087 -11.726 1.00 92.69 90 ILE A CA 1
ATOM 708 C C . ILE A 1 90 ? 1.670 3.275 -13.007 1.00 92.69 90 ILE A C 1
ATOM 710 O O . ILE A 1 90 ? 2.671 3.478 -13.677 1.00 92.69 90 ILE A O 1
ATOM 714 N N . ALA A 1 91 ? 0.717 2.419 -13.383 1.00 91.38 91 ALA A N 1
ATOM 715 C CA . ALA A 1 91 ? 0.825 1.510 -14.528 1.00 91.38 91 ALA A CA 1
ATOM 716 C C . ALA A 1 91 ? 1.068 2.227 -15.866 1.00 91.38 91 ALA A C 1
ATOM 718 O O . ALA A 1 91 ? 1.819 1.741 -16.706 1.00 91.38 91 ALA A O 1
ATOM 719 N N . ASN A 1 92 ? 0.448 3.395 -16.051 1.00 87.81 92 ASN A N 1
ATOM 720 C CA . ASN A 1 92 ? 0.554 4.188 -17.279 1.00 87.81 92 ASN A CA 1
ATOM 721 C C . ASN A 1 92 ? 1.473 5.413 -17.126 1.00 87.81 92 ASN A C 1
ATOM 723 O O . ASN A 1 92 ? 1.507 6.265 -18.015 1.00 87.81 92 ASN A O 1
ATOM 727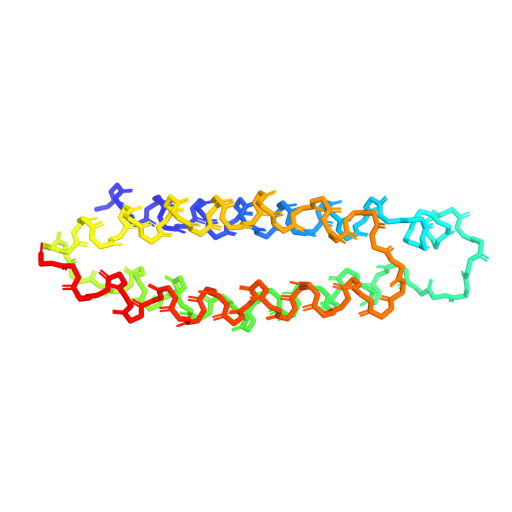 N N . GLY A 1 93 ? 2.146 5.555 -15.981 1.00 81.06 93 GLY A N 1
ATOM 728 C CA . GLY A 1 93 ? 3.022 6.686 -15.702 1.00 81.06 93 GLY A CA 1
ATOM 729 C C . GLY A 1 93 ? 4.296 6.652 -16.545 1.00 81.06 93 GLY A C 1
ATOM 730 O O . GLY A 1 93 ? 4.763 5.595 -16.958 1.00 81.06 93 GLY A O 1
ATOM 731 N N . GLN A 1 94 ? 4.876 7.827 -16.777 1.00 78.25 94 GLN A N 1
ATOM 732 C CA . GLN A 1 94 ? 6.213 7.984 -17.355 1.00 78.25 94 GLN A CA 1
ATOM 733 C C . GLN A 1 94 ? 7.233 8.181 -16.230 1.00 78.25 94 GLN A C 1
ATOM 735 O O . GLN A 1 94 ? 7.001 9.026 -15.362 1.00 78.25 94 GLN A O 1
ATOM 740 N N . ASP A 1 95 ? 8.319 7.408 -16.239 1.00 76.69 95 ASP A N 1
ATOM 741 C CA . ASP A 1 95 ? 9.498 7.449 -15.358 1.00 76.69 95 ASP A CA 1
ATOM 742 C C . ASP A 1 95 ? 9.266 8.096 -13.977 1.00 76.69 95 ASP A C 1
ATOM 744 O O . ASP A 1 95 ? 8.811 7.452 -13.030 1.00 76.69 95 ASP A O 1
ATOM 748 N N . PHE A 1 96 ? 9.525 9.402 -13.854 1.00 81.31 96 PHE A N 1
ATOM 749 C CA . PHE A 1 96 ? 9.442 10.145 -12.593 1.00 81.31 96 PHE A CA 1
ATOM 750 C C . PHE A 1 96 ? 8.040 10.148 -11.957 1.00 81.31 96 PHE A C 1
ATOM 752 O O . PHE A 1 96 ? 7.895 10.119 -10.731 1.00 81.31 96 PHE A O 1
ATOM 759 N N . SER A 1 97 ? 6.987 10.147 -12.778 1.00 87.62 97 SER A N 1
ATOM 760 C CA . SER A 1 97 ? 5.600 10.138 -12.299 1.00 87.62 97 SER A CA 1
ATOM 761 C C . SER A 1 97 ? 5.224 8.824 -11.605 1.00 87.62 97 SER A C 1
ATOM 763 O O . SER A 1 97 ? 4.389 8.844 -10.701 1.00 87.62 97 SER A O 1
ATOM 765 N N . ILE A 1 98 ? 5.863 7.701 -11.955 1.00 88.44 98 ILE A N 1
ATOM 766 C CA . ILE A 1 98 ? 5.627 6.396 -11.316 1.00 88.44 98 ILE A CA 1
ATOM 767 C C . ILE A 1 98 ? 6.039 6.479 -9.843 1.00 88.44 98 ILE A C 1
ATOM 769 O O . ILE A 1 98 ? 5.229 6.230 -8.946 1.00 88.44 98 ILE A O 1
ATOM 773 N N . GLY A 1 99 ? 7.280 6.912 -9.594 1.00 86.88 99 GLY A N 1
ATOM 774 C CA . GLY A 1 99 ? 7.822 7.079 -8.246 1.00 86.88 99 GLY A CA 1
ATOM 775 C C . GLY A 1 99 ? 7.012 8.069 -7.407 1.00 86.88 99 GLY A C 1
ATOM 776 O O . GLY A 1 99 ? 6.672 7.770 -6.261 1.00 86.88 99 GLY A O 1
ATOM 777 N N . LEU A 1 100 ? 6.619 9.210 -7.986 1.00 91.75 100 LEU A N 1
ATOM 778 C CA . LEU A 1 100 ? 5.768 10.190 -7.301 1.00 91.75 100 LEU A CA 1
ATOM 779 C C . LEU A 1 100 ? 4.411 9.614 -6.888 1.00 91.75 100 LEU A C 1
ATOM 781 O O . LEU A 1 100 ? 3.979 9.836 -5.759 1.00 91.75 100 LEU A O 1
ATOM 785 N N . ASN A 1 101 ? 3.743 8.858 -7.762 1.00 94.12 101 ASN A N 1
ATOM 786 C CA . ASN A 1 101 ? 2.455 8.247 -7.433 1.00 94.12 101 ASN A CA 1
ATOM 787 C C . ASN A 1 101 ? 2.584 7.193 -6.321 1.00 94.12 101 ASN A C 1
ATOM 789 O O . ASN A 1 101 ? 1.722 7.130 -5.444 1.00 94.12 101 ASN A O 1
ATOM 793 N N . ILE A 1 102 ? 3.675 6.421 -6.293 1.00 92.56 102 ILE A N 1
ATOM 794 C CA . ILE A 1 102 ? 3.967 5.484 -5.195 1.00 92.56 102 ILE A CA 1
ATOM 795 C C . ILE A 1 102 ? 4.191 6.242 -3.875 1.00 92.56 102 ILE A C 1
ATOM 797 O O . ILE A 1 102 ? 3.651 5.848 -2.838 1.00 92.56 102 ILE A O 1
ATOM 801 N N . ILE A 1 103 ? 4.934 7.354 -3.901 1.00 93.62 103 ILE A N 1
ATOM 802 C CA . ILE A 1 103 ? 5.158 8.208 -2.724 1.00 93.62 103 ILE A CA 1
ATOM 803 C C . ILE A 1 103 ? 3.839 8.825 -2.241 1.00 93.62 103 ILE A C 1
ATOM 805 O O . ILE A 1 103 ? 3.537 8.769 -1.048 1.00 93.62 103 ILE A O 1
ATOM 809 N N . PHE A 1 104 ?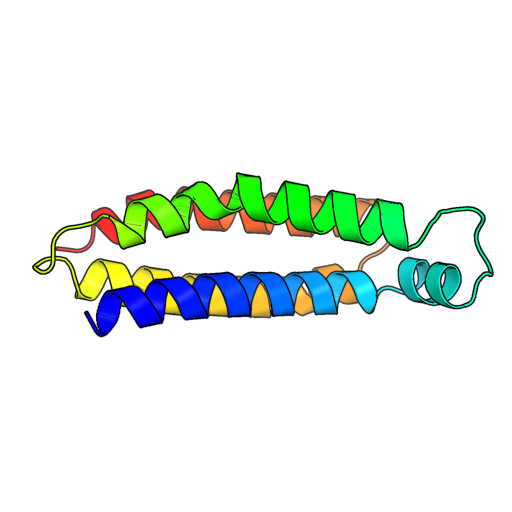 3.017 9.371 -3.140 1.00 95.56 104 PHE A N 1
ATOM 810 C CA . PHE A 1 104 ? 1.712 9.933 -2.782 1.00 95.56 104 PHE A CA 1
ATOM 811 C C . PHE A 1 104 ? 0.762 8.885 -2.215 1.00 95.56 104 PHE A C 1
ATOM 813 O O . PHE A 1 104 ? 0.045 9.170 -1.251 1.00 95.56 104 PHE A O 1
ATOM 820 N N . TYR A 1 105 ? 0.795 7.663 -2.740 1.00 95.69 105 TYR A N 1
ATOM 821 C CA . TYR A 1 105 ? 0.076 6.545 -2.151 1.00 95.69 105 TYR A CA 1
ATOM 822 C C . TYR A 1 105 ? 0.557 6.262 -0.716 1.00 95.69 105 TYR A C 1
ATOM 824 O O . TYR A 1 105 ? -0.258 6.228 0.208 1.00 95.69 105 TYR A O 1
ATOM 832 N N . ALA A 1 106 ? 1.870 6.149 -0.489 1.00 95.44 106 ALA A N 1
ATOM 833 C CA . ALA A 1 106 ? 2.433 5.913 0.843 1.00 95.44 106 ALA A CA 1
ATOM 834 C C . ALA A 1 106 ? 2.071 7.026 1.849 1.00 95.44 106 ALA A C 1
ATOM 836 O O . ALA A 1 106 ? 1.680 6.736 2.983 1.00 95.44 106 ALA A O 1
ATOM 837 N N . ILE A 1 107 ? 2.127 8.294 1.427 1.00 95.88 107 ILE A N 1
ATOM 838 C CA . ILE A 1 107 ? 1.694 9.447 2.234 1.00 95.88 107 ILE A CA 1
ATOM 839 C C . ILE A 1 107 ? 0.194 9.357 2.542 1.00 95.88 107 ILE A C 1
ATOM 841 O O . ILE A 1 107 ? -0.213 9.561 3.687 1.00 95.88 107 ILE A O 1
ATOM 845 N N . SER A 1 108 ? -0.632 8.998 1.556 1.00 97.06 108 SER A N 1
ATOM 846 C CA . SER A 1 108 ? -2.082 8.850 1.7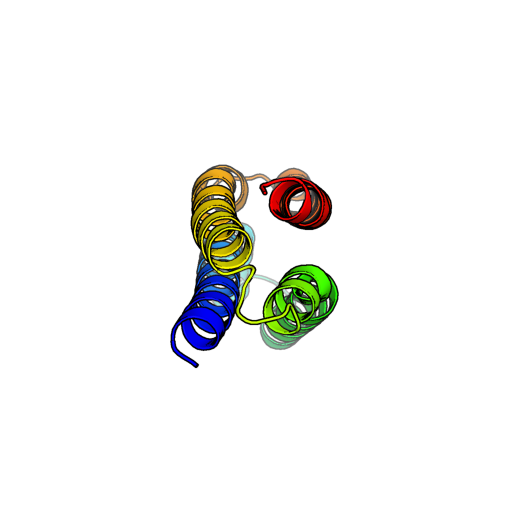35 1.00 97.06 108 SER A CA 1
ATOM 847 C C . SER A 1 108 ? -2.411 7.794 2.790 1.00 97.06 108 SER A C 1
ATOM 849 O O . SER A 1 108 ? -3.267 8.020 3.642 1.00 97.06 108 SER A O 1
ATOM 851 N N . ILE A 1 109 ? -1.688 6.672 2.805 1.00 96.75 109 ILE A N 1
ATOM 852 C CA . ILE A 1 109 ? -1.813 5.643 3.846 1.00 96.75 109 ILE A CA 1
ATOM 853 C C . ILE A 1 109 ? -1.357 6.167 5.214 1.00 96.75 109 ILE A C 1
ATOM 855 O O . ILE A 1 109 ? -2.026 5.921 6.224 1.00 96.75 109 ILE A O 1
ATOM 859 N N . ALA A 1 110 ? -0.237 6.892 5.268 1.00 94.81 110 ALA A N 1
ATOM 860 C CA . ALA A 1 110 ? 0.268 7.471 6.510 1.00 94.81 110 ALA A CA 1
ATOM 861 C C . ALA A 1 110 ? -0.744 8.445 7.140 1.00 94.81 110 ALA A C 1
ATOM 863 O O . ALA A 1 110 ? -0.924 8.432 8.357 1.00 94.81 110 ALA A O 1
ATOM 864 N N . ILE A 1 111 ? -1.454 9.223 6.315 1.00 95.62 111 ILE A N 1
ATOM 865 C CA . ILE A 1 111 ? -2.540 10.131 6.720 1.00 95.62 111 ILE A CA 1
ATOM 866 C C . ILE A 1 111 ? -3.829 9.362 7.048 1.00 95.62 111 ILE A C 1
ATOM 868 O O . ILE A 1 111 ? -4.550 9.714 7.985 1.00 95.62 111 ILE A O 1
ATOM 872 N N . LEU A 1 112 ? -4.126 8.279 6.329 1.00 95.81 112 LEU A N 1
ATOM 873 C CA . LEU A 1 112 ? -5.316 7.466 6.569 1.00 95.81 112 LEU A CA 1
ATOM 874 C C . LEU A 1 112 ? -5.322 6.864 7.981 1.00 95.81 112 LEU A C 1
ATOM 876 O O . LEU A 1 112 ? -6.388 6.710 8.577 1.00 95.81 112 LEU A O 1
ATOM 880 N N . PHE A 1 113 ? -4.155 6.547 8.547 1.00 93.25 113 PHE A N 1
ATOM 881 C CA . PHE A 1 113 ? -4.044 6.011 9.905 1.00 93.25 113 PHE A CA 1
ATOM 882 C C . PHE A 1 113 ? -4.645 6.918 10.997 1.00 93.25 113 PHE A C 1
ATOM 884 O O . PHE A 1 113 ? -5.563 6.464 11.693 1.00 93.25 113 PHE A O 1
ATOM 891 N N . PRO A 1 114 ? -4.178 8.170 11.193 1.00 93.56 114 PRO A N 1
ATOM 892 C CA . PRO A 1 114 ? -4.761 9.068 12.184 1.00 93.56 114 PRO A CA 1
ATOM 893 C C . PRO A 1 114 ? -6.234 9.382 11.889 1.00 93.56 114 PRO A C 1
ATOM 895 O O . PRO A 1 114 ? -7.026 9.418 12.830 1.00 93.56 114 PRO A O 1
ATOM 898 N N . ILE A 1 115 ? -6.633 9.503 10.614 1.00 93.56 115 ILE A N 1
ATOM 899 C CA . ILE A 1 115 ? -8.047 9.683 10.232 1.00 93.56 115 ILE A CA 1
ATOM 900 C C . ILE A 1 115 ? -8.891 8.500 10.716 1.00 93.56 115 ILE A C 1
ATOM 902 O O . ILE A 1 115 ? -9.915 8.681 11.370 1.00 93.56 115 ILE A O 1
ATOM 906 N N . SER A 1 116 ? -8.431 7.274 10.464 1.00 91.44 116 SER A N 1
ATOM 907 C CA . SER A 1 116 ? -9.149 6.056 10.853 1.00 91.44 116 SER A CA 1
ATOM 908 C C . SER A 1 116 ? -9.305 5.938 12.368 1.00 91.44 116 SER A C 1
ATOM 910 O O . SER A 1 116 ? -10.310 5.418 12.845 1.00 91.44 116 SER A O 1
ATOM 912 N N . LYS A 1 117 ? -8.332 6.435 13.142 1.00 88.62 117 LYS A N 1
ATOM 913 C CA . LYS A 1 117 ? -8.399 6.487 14.611 1.00 88.62 117 LYS A CA 1
ATOM 914 C C . LYS A 1 117 ? -9.390 7.519 15.148 1.00 88.62 117 LYS A C 1
ATOM 916 O O . LYS A 1 117 ? -9.899 7.323 16.250 1.00 88.62 117 LYS A O 1
ATOM 921 N N . ALA A 1 118 ? -9.637 8.599 14.408 1.00 89.69 118 ALA A N 1
ATOM 922 C CA . ALA A 1 118 ? -10.586 9.638 14.802 1.00 89.69 118 ALA A CA 1
ATOM 923 C C . ALA A 1 118 ? -12.049 9.165 14.710 1.00 89.69 118 ALA A C 1
ATOM 925 O O . ALA A 1 118 ? -12.928 9.748 15.345 1.00 89.69 118 ALA A O 1
ATOM 926 N N . ILE A 1 119 ? -12.306 8.083 13.968 1.00 82.69 119 ILE A N 1
ATOM 927 C CA . ILE A 1 119 ? -13.617 7.437 13.900 1.00 82.69 119 ILE A CA 1
ATOM 928 C C . ILE A 1 119 ? -13.905 6.777 15.257 1.00 82.69 119 ILE A C 1
ATOM 930 O O . ILE A 1 119 ? -13.092 6.006 15.783 1.00 82.69 119 ILE A O 1
ATOM 934 N N . LYS A 1 120 ? -15.037 7.148 15.863 1.00 64.25 120 LYS A N 1
ATOM 935 C CA . LYS A 1 120 ? -15.415 6.686 17.202 1.00 64.25 120 LYS A CA 1
ATOM 936 C C . LYS A 1 120 ? -15.852 5.232 17.188 1.00 64.25 120 LYS A C 1
ATOM 938 O O . LYS A 1 120 ? -16.753 4.897 16.393 1.00 64.25 120 LYS A O 1
#

Secondary structure (DSSP, 8-state):
-HHHHHHHHHHHHHHHHHHHHHHTSHHHHHHHTT-SSS-HHHHHHHHHHHHHHHTHHHHHHHTS-GGGHHHHHHHHHHHHHHHHHHHHHHHT--THHHHHHHHHHHHHHHHHHHHHHH--

Foldseek 3Di:
DVLLVLLVVLLVLLLVLLVVLQCLAPVNVCVVVVVDPDDPVVVVVVSVVVSVVLCVLSVVLSPDDPVLSQLSNQLSVVLSVLSVVLSVQLNHPDDVSNVVSVVVSSVVSVVSSVVSVVPD

Radius of gyration: 15.57 Å; chains: 1; bounding box: 36×23×44 Å

Sequence (120 aa):
MKFKLIVGFSYLGSVVLIGAALFSTPYMLQSLHGETVESPVEMIASYLMFAFFCGLPWLLIYKLPENKNICKIFFSVTSVLLAALFYKPIANGQDFSIGLNIIFYAISIAILFPISKAIK